Protein AF-A0A498HIM3-F1 (afdb_monomer)

Radius of gyration: 20.57 Å; Cα contacts (8 Å, |Δi|>4): 31; chains: 1; bounding box: 49×60×23 Å

Mean predicted aligned error: 13.92 Å

Sequence (88 aa):
MDEGIPAWAKSLDAKIEATLEKVKCKTEREVSSLLRELSTFEDCMEVLEDMEDVDDTAYLKALEKFTSLDWWRMFMMMSESRKKIMAQ

Structure (mmCIF, N/CA/C/O backbone):
data_AF-A0A498HIM3-F1
#
_entry.id   AF-A0A498HIM3-F1
#
loop_
_atom_site.group_PDB
_atom_site.id
_atom_site.type_symbol
_atom_site.label_atom_id
_atom_site.label_alt_id
_atom_site.label_comp_id
_atom_site.label_asym_id
_atom_site.label_entity_id
_atom_site.label_seq_id
_atom_site.pdbx_PDB_ins_code
_atom_site.Cartn_x
_atom_site.Cartn_y
_atom_site.Cartn_z
_atom_site.occupancy
_atom_site.B_iso_or_equiv
_atom_site.auth_seq_id
_atom_site.auth_comp_id
_atom_site.auth_asym_id
_atom_site.auth_atom_id
_atom_site.pdbx_PDB_model_num
ATOM 1 N N . MET A 1 1 ? 26.710 46.847 -1.320 1.00 37.69 1 MET A N 1
ATOM 2 C CA . MET A 1 1 ? 27.365 45.862 -0.442 1.00 37.69 1 MET A CA 1
ATOM 3 C C . MET A 1 1 ? 26.795 44.519 -0.829 1.00 37.69 1 MET A C 1
ATOM 5 O O . MET A 1 1 ? 25.599 44.337 -0.659 1.00 37.69 1 MET A O 1
ATOM 9 N N . ASP A 1 2 ? 27.604 43.666 -1.449 1.00 53.12 2 ASP A N 1
ATOM 10 C CA . ASP A 1 2 ? 27.265 42.257 -1.650 1.00 53.12 2 ASP A CA 1
ATOM 11 C C . ASP A 1 2 ? 28.050 41.506 -0.572 1.00 53.12 2 ASP A C 1
ATOM 13 O O . ASP A 1 2 ? 29.279 41.419 -0.622 1.00 53.12 2 ASP A O 1
ATOM 17 N N . GLU A 1 3 ? 27.346 41.166 0.505 1.00 53.47 3 GLU A N 1
ATOM 18 C CA . GLU A 1 3 ? 27.891 40.467 1.665 1.00 53.47 3 GLU A CA 1
ATOM 19 C C . GLU A 1 3 ? 28.166 39.021 1.233 1.00 53.47 3 GLU A C 1
ATOM 21 O O . GLU A 1 3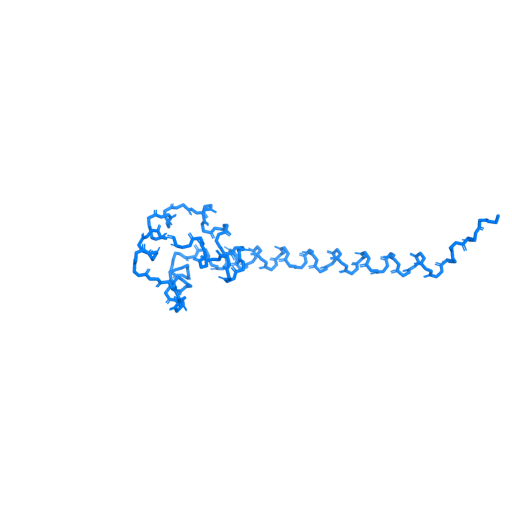 ? 27.280 38.166 1.211 1.00 53.47 3 GLU A O 1
ATOM 26 N N . GLY A 1 4 ? 29.396 38.784 0.774 1.00 61.41 4 GLY A N 1
ATOM 27 C CA . GLY A 1 4 ? 29.811 37.523 0.179 1.00 61.41 4 GLY A CA 1
ATOM 28 C C . GLY A 1 4 ? 29.688 36.363 1.163 1.00 61.41 4 GLY A C 1
ATOM 29 O O . GLY A 1 4 ? 30.374 36.322 2.184 1.00 61.41 4 GLY A O 1
ATOM 30 N N . ILE A 1 5 ? 28.843 35.389 0.822 1.00 67.56 5 ILE A N 1
ATOM 31 C CA . ILE A 1 5 ? 28.650 34.172 1.616 1.00 67.56 5 ILE A CA 1
ATOM 32 C C . ILE A 1 5 ? 30.010 33.479 1.836 1.00 67.56 5 ILE A C 1
ATOM 34 O O . ILE A 1 5 ? 30.686 33.121 0.860 1.00 67.56 5 ILE A O 1
ATOM 38 N N . PRO A 1 6 ? 30.424 33.261 3.097 1.00 71.75 6 PRO A N 1
ATOM 39 C CA . PRO A 1 6 ? 31.750 32.753 3.413 1.00 71.75 6 PRO A CA 1
ATOM 40 C C . PRO A 1 6 ? 31.905 31.284 2.993 1.00 71.75 6 PRO A C 1
ATOM 42 O O . PRO A 1 6 ? 30.966 30.492 3.050 1.00 71.75 6 PRO A O 1
ATOM 45 N N . ALA A 1 7 ? 33.117 30.894 2.587 1.00 68.94 7 ALA A N 1
ATOM 46 C CA . ALA A 1 7 ? 33.407 29.572 2.012 1.00 68.94 7 ALA A CA 1
ATOM 47 C C . ALA A 1 7 ? 33.015 28.380 2.912 1.00 68.94 7 ALA A C 1
ATOM 49 O O . ALA A 1 7 ? 32.732 27.292 2.410 1.00 68.94 7 ALA A O 1
ATOM 50 N N . TRP A 1 8 ? 32.953 28.580 4.232 1.00 64.56 8 TRP A N 1
ATOM 51 C CA . TRP A 1 8 ? 32.513 27.553 5.178 1.00 64.56 8 TRP A CA 1
ATOM 52 C C . TRP A 1 8 ? 31.010 27.244 5.074 1.00 64.56 8 TRP A C 1
ATOM 54 O O . TRP A 1 8 ? 30.626 26.099 5.294 1.00 64.56 8 TRP A O 1
ATOM 64 N N . ALA A 1 9 ? 30.175 28.212 4.677 1.00 72.56 9 ALA A N 1
ATOM 65 C CA . ALA A 1 9 ? 28.739 28.005 4.479 1.00 72.56 9 ALA A CA 1
ATOM 66 C C . ALA A 1 9 ? 28.473 27.109 3.257 1.00 72.56 9 ALA A C 1
ATOM 68 O O . ALA A 1 9 ? 27.754 26.121 3.362 1.00 72.56 9 ALA A O 1
ATOM 69 N N . LYS A 1 10 ? 29.183 27.349 2.144 1.00 69.81 10 LYS A N 1
ATOM 70 C CA . LYS A 1 10 ? 29.123 26.498 0.937 1.00 69.81 10 LYS A CA 1
ATOM 71 C C . LYS A 1 10 ? 29.553 25.050 1.212 1.00 69.81 10 LYS A C 1
ATOM 73 O O . LYS A 1 10 ? 29.024 24.114 0.622 1.00 69.81 10 LYS A O 1
ATOM 78 N N . SER A 1 11 ? 30.520 24.865 2.114 1.00 71.19 11 SER A N 1
ATOM 79 C CA . SER A 1 11 ? 30.980 23.540 2.552 1.00 71.19 11 SER A CA 1
ATOM 80 C C . SER A 1 11 ? 29.934 22.813 3.405 1.00 71.19 11 SER A C 1
ATOM 82 O O . SER A 1 11 ? 29.820 21.589 3.332 1.00 71.19 11 SER A O 1
ATOM 84 N N . LEU A 1 12 ? 29.143 23.552 4.192 1.00 67.19 12 LEU A N 1
ATOM 85 C CA . LEU A 1 12 ? 28.048 22.987 4.978 1.00 67.19 12 LEU A CA 1
ATOM 86 C C . LEU A 1 12 ? 26.923 22.474 4.072 1.00 67.19 12 LEU A C 1
ATOM 88 O O . LEU A 1 12 ? 26.500 21.332 4.244 1.00 67.19 12 LEU A O 1
ATOM 92 N N . ASP A 1 13 ? 26.513 23.274 3.086 1.00 69.00 13 ASP A N 1
ATOM 93 C CA . ASP A 1 13 ? 25.448 22.920 2.140 1.00 69.00 13 ASP A CA 1
ATOM 94 C C . ASP A 1 13 ? 25.807 21.664 1.342 1.00 69.00 13 ASP A C 1
ATOM 96 O O . ASP A 1 13 ? 25.044 20.700 1.329 1.00 69.00 13 ASP A O 1
ATOM 100 N N . ALA A 1 14 ? 27.030 21.600 0.803 1.00 67.12 14 ALA A N 1
ATOM 101 C CA . ALA A 1 14 ? 27.515 20.418 0.090 1.00 67.12 14 ALA A CA 1
ATOM 102 C C . ALA A 1 14 ? 27.523 19.155 0.974 1.00 67.12 14 ALA A C 1
ATOM 104 O O . ALA A 1 14 ? 27.286 18.041 0.501 1.00 67.12 14 ALA A O 1
ATOM 105 N N . LYS A 1 15 ? 27.788 19.306 2.278 1.00 65.88 15 LYS A N 1
ATOM 106 C CA . LYS A 1 15 ? 27.778 18.183 3.223 1.00 65.88 15 LYS A CA 1
ATOM 107 C C . LYS A 1 15 ? 26.356 17.733 3.552 1.00 65.88 15 LYS A C 1
ATOM 109 O O . LYS A 1 15 ? 26.139 16.530 3.679 1.00 65.88 15 LYS A O 1
ATOM 114 N N . ILE A 1 16 ? 25.414 18.673 3.661 1.00 68.06 16 ILE A N 1
ATOM 115 C CA . ILE A 1 16 ? 23.989 18.402 3.884 1.00 68.06 16 ILE A CA 1
ATOM 116 C C . ILE A 1 16 ? 23.396 17.694 2.662 1.00 68.06 16 ILE A C 1
ATOM 118 O O . ILE A 1 16 ? 22.802 16.628 2.826 1.00 68.06 16 ILE A O 1
ATOM 122 N N . GLU A 1 17 ? 23.636 18.204 1.452 1.00 63.22 17 GLU A N 1
ATOM 123 C CA . GLU A 1 17 ? 23.199 17.577 0.196 1.00 63.22 17 GLU A CA 1
ATOM 124 C C . GLU A 1 17 ? 23.760 16.159 0.052 1.00 63.22 17 G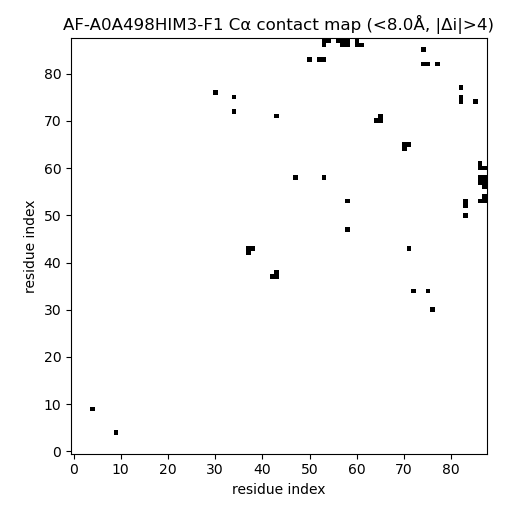LU A C 1
ATOM 126 O O . GLU A 1 17 ? 23.004 15.211 -0.162 1.00 63.22 17 G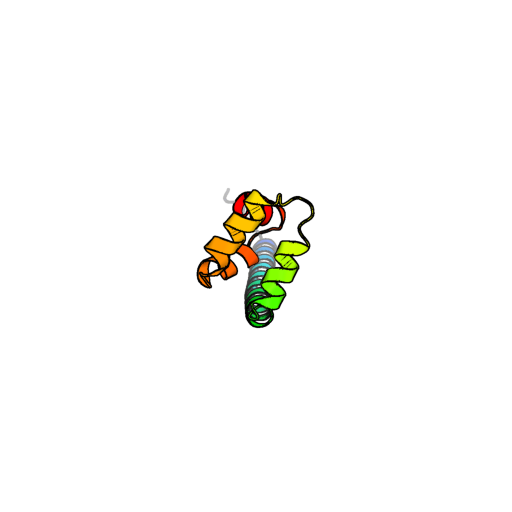LU A O 1
ATOM 131 N N . ALA A 1 18 ? 25.062 15.971 0.299 1.00 64.56 18 ALA A N 1
ATOM 132 C CA . ALA A 1 18 ? 25.679 14.650 0.242 1.00 64.56 18 ALA A CA 1
ATOM 133 C C . ALA A 1 18 ? 25.106 13.678 1.288 1.00 64.56 18 ALA A C 1
ATOM 135 O O . ALA A 1 18 ? 25.044 12.475 1.037 1.00 64.56 18 ALA A O 1
ATOM 136 N N . THR A 1 19 ? 24.705 14.149 2.475 1.00 60.53 19 THR A N 1
ATOM 137 C CA . THR A 1 19 ? 24.021 13.295 3.461 1.00 60.53 19 THR A CA 1
ATOM 138 C C . THR A 1 19 ? 22.576 12.995 3.076 1.00 60.53 19 THR A C 1
ATOM 140 O O . THR A 1 19 ? 22.150 11.853 3.228 1.00 60.53 19 THR A O 1
ATOM 143 N N . LEU A 1 20 ? 21.850 13.968 2.523 1.00 60.09 20 LEU A N 1
ATOM 144 C CA . LEU A 1 20 ? 20.471 13.810 2.063 1.00 60.09 20 LEU A CA 1
ATOM 145 C C . LEU A 1 20 ? 20.385 12.778 0.930 1.00 60.09 20 LEU A C 1
ATOM 147 O O . LEU A 1 20 ? 19.556 11.871 0.972 1.00 60.09 20 LEU A O 1
ATOM 151 N N . GLU A 1 21 ? 21.287 12.867 -0.047 1.00 59.41 21 GLU A N 1
ATOM 152 C CA . GLU A 1 21 ? 21.331 11.954 -1.190 1.00 59.41 21 GLU A CA 1
ATOM 153 C C . GLU A 1 21 ? 21.709 10.523 -0.777 1.00 59.41 21 GLU A C 1
ATOM 155 O O . GLU A 1 21 ? 21.117 9.551 -1.251 1.00 59.41 21 GLU A O 1
ATOM 160 N N . LYS A 1 22 ? 22.627 10.376 0.189 1.00 57.44 22 LYS A N 1
ATOM 161 C CA . LYS A 1 22 ? 22.990 9.071 0.768 1.00 57.44 22 LYS A CA 1
ATOM 162 C C . LYS A 1 22 ? 21.844 8.434 1.547 1.00 57.44 22 LYS A C 1
ATOM 164 O O . LYS A 1 22 ? 21.685 7.216 1.482 1.00 57.44 22 LYS A O 1
ATOM 169 N N . VAL A 1 23 ? 21.072 9.233 2.285 1.00 58.22 23 VAL A N 1
ATOM 170 C CA . VAL A 1 23 ? 19.878 8.758 2.999 1.00 58.22 23 VAL A CA 1
ATOM 171 C C . VAL A 1 23 ? 18.820 8.317 1.992 1.00 58.22 23 VAL A C 1
ATOM 173 O O . VAL A 1 23 ? 18.341 7.192 2.088 1.00 58.22 23 VAL A O 1
ATOM 176 N N . LYS A 1 24 ? 18.547 9.128 0.963 1.00 55.53 24 LYS A N 1
ATOM 177 C CA . LYS A 1 2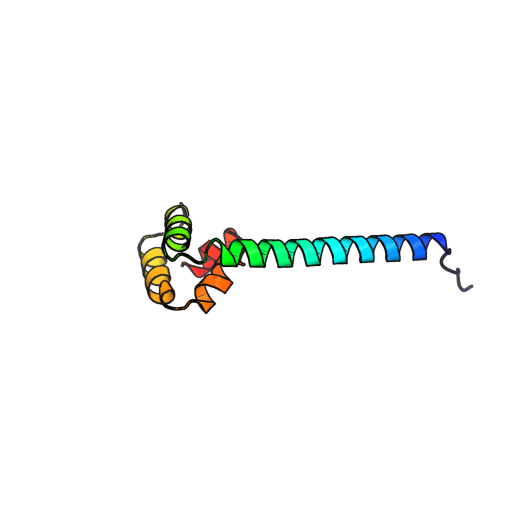4 ? 17.576 8.803 -0.089 1.00 55.53 24 LYS A CA 1
ATOM 178 C C . LYS A 1 24 ? 17.915 7.497 -0.822 1.00 55.53 24 LYS A C 1
ATOM 180 O O . LYS A 1 24 ? 17.070 6.611 -0.887 1.00 55.53 24 LYS A O 1
ATOM 185 N N . CYS A 1 25 ? 19.163 7.326 -1.271 1.00 53.44 25 CYS A N 1
ATOM 186 C CA . CYS A 1 25 ? 19.605 6.097 -1.944 1.00 53.44 25 CYS A CA 1
ATOM 187 C C . CYS A 1 25 ? 19.519 4.849 -1.048 1.00 53.44 25 CYS A C 1
ATOM 189 O O . CYS A 1 25 ? 19.235 3.753 -1.537 1.00 53.44 25 CYS A O 1
ATOM 191 N N . LYS A 1 26 ? 19.797 4.986 0.258 1.00 59.16 26 LYS A N 1
ATOM 192 C CA . LYS A 1 26 ? 19.643 3.883 1.217 1.00 59.16 26 LYS A CA 1
ATOM 193 C C . LYS A 1 26 ? 18.179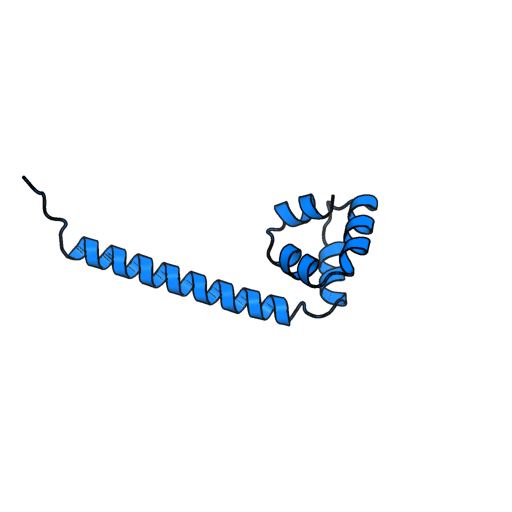 3.490 1.365 1.00 59.16 26 LYS A C 1
ATOM 195 O O . LYS A 1 26 ? 17.863 2.322 1.174 1.00 59.16 26 LYS A O 1
ATOM 200 N N . THR A 1 27 ? 17.305 4.471 1.582 1.00 56.94 27 THR A N 1
ATOM 201 C CA . THR A 1 27 ? 15.863 4.251 1.698 1.00 56.94 27 THR A CA 1
ATOM 202 C C . THR A 1 27 ? 15.290 3.605 0.437 1.00 56.94 27 THR A C 1
ATOM 204 O O . THR A 1 27 ? 14.555 2.634 0.542 1.00 56.94 27 THR A O 1
ATOM 207 N N . GLU A 1 28 ? 15.666 4.051 -0.764 1.00 57.19 28 GLU A N 1
ATOM 208 C CA . GLU A 1 28 ? 15.189 3.453 -2.024 1.00 57.19 28 GLU A CA 1
ATOM 209 C C . GLU A 1 28 ? 15.645 1.993 -2.201 1.00 57.19 28 GLU A C 1
ATOM 211 O O . GLU A 1 28 ? 14.884 1.147 -2.684 1.00 57.19 28 GLU A O 1
ATOM 216 N N . ARG A 1 29 ? 16.876 1.671 -1.781 1.00 57.88 29 ARG A N 1
ATOM 217 C CA . ARG A 1 29 ? 17.413 0.304 -1.830 1.00 57.88 29 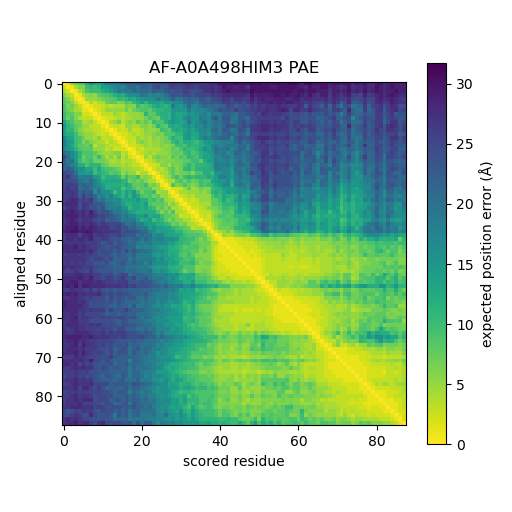ARG A CA 1
ATOM 218 C C . ARG A 1 29 ? 16.771 -0.606 -0.783 1.00 57.88 29 ARG A C 1
ATOM 220 O O . ARG A 1 29 ? 16.477 -1.755 -1.099 1.00 57.88 29 ARG A O 1
ATOM 227 N N . GLU A 1 30 ? 16.551 -0.110 0.430 1.00 59.06 30 GLU A N 1
ATOM 228 C CA . GLU A 1 30 ? 15.873 -0.843 1.506 1.00 59.06 30 GLU A CA 1
ATOM 229 C C . GLU A 1 30 ? 14.404 -1.088 1.160 1.00 59.06 30 GLU A C 1
ATOM 231 O O . GLU A 1 30 ? 13.933 -2.210 1.294 1.00 59.06 30 GLU A O 1
ATOM 236 N N . VAL A 1 31 ? 13.715 -0.094 0.592 1.00 59.25 31 VAL A N 1
ATOM 237 C CA . VAL A 1 31 ? 12.343 -0.234 0.084 1.00 59.25 31 VAL A CA 1
ATOM 238 C C . VAL A 1 31 ? 12.280 -1.243 -1.064 1.00 59.25 31 VAL A C 1
ATOM 240 O O . VAL A 1 31 ? 11.389 -2.083 -1.074 1.00 59.25 31 VAL A O 1
ATOM 243 N N . SER A 1 32 ? 13.240 -1.233 -1.997 1.00 60.19 32 SER A N 1
ATOM 244 C CA . SER A 1 32 ? 13.317 -2.261 -3.050 1.00 60.19 32 SER A CA 1
ATOM 245 C C . SER A 1 32 ? 13.618 -3.657 -2.505 1.00 60.19 32 SER A C 1
ATOM 247 O O . SER A 1 32 ? 13.150 -4.638 -3.076 1.00 60.19 32 SER A O 1
ATOM 249 N N . SER A 1 33 ? 14.412 -3.767 -1.435 1.00 60.34 33 SER A N 1
ATOM 250 C CA . SER A 1 33 ? 14.686 -5.045 -0.769 1.00 60.34 33 SER A CA 1
ATOM 251 C C . SER A 1 33 ? 13.440 -5.570 -0.070 1.00 60.34 33 SER A C 1
ATOM 253 O O . SER A 1 33 ? 13.030 -6.685 -0.365 1.00 60.34 33 SER A O 1
ATOM 255 N N . LEU A 1 34 ? 12.789 -4.732 0.742 1.00 59.81 34 LEU A N 1
ATOM 256 C CA . LEU A 1 34 ? 11.531 -5.035 1.422 1.00 59.81 34 LEU A CA 1
ATOM 257 C C . LEU A 1 34 ? 10.433 -5.411 0.428 1.00 59.81 34 LEU A C 1
ATOM 259 O O . LEU A 1 34 ? 9.759 -6.405 0.626 1.00 59.81 34 LEU A O 1
ATOM 263 N N . LEU A 1 35 ? 10.295 -4.693 -0.689 1.00 59.00 35 LEU A N 1
ATOM 264 C CA . LEU A 1 35 ? 9.355 -5.043 -1.764 1.00 59.00 35 LEU A CA 1
ATOM 265 C C . LEU A 1 35 ? 9.669 -6.382 -2.443 1.00 59.00 35 LEU A C 1
ATOM 267 O O . LEU A 1 35 ? 8.781 -6.990 -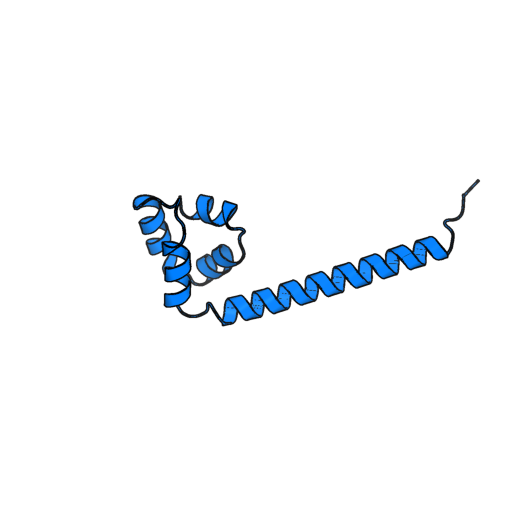3.036 1.00 59.00 35 LEU A O 1
ATOM 271 N N . ARG A 1 36 ? 10.934 -6.814 -2.419 1.00 61.47 36 ARG A N 1
ATOM 272 C CA . ARG A 1 36 ? 11.362 -8.110 -2.958 1.00 61.47 36 ARG A CA 1
ATOM 273 C C . ARG A 1 36 ? 11.195 -9.234 -1.935 1.00 61.47 36 ARG A C 1
ATOM 275 O O . ARG A 1 36 ? 11.029 -10.375 -2.349 1.00 61.47 36 ARG A O 1
ATOM 282 N N . GLU A 1 37 ? 11.260 -8.912 -0.646 1.00 55.22 37 GLU A N 1
ATOM 283 C CA . GLU A 1 37 ? 11.020 -9.830 0.473 1.00 55.22 37 GLU A CA 1
ATOM 284 C C . GLU A 1 37 ? 9.516 -10.045 0.689 1.00 55.22 37 GLU A C 1
ATOM 286 O O . GLU A 1 37 ? 9.082 -11.185 0.663 1.00 55.22 37 GLU A O 1
ATOM 291 N N . LEU A 1 38 ? 8.708 -8.981 0.673 1.00 57.31 38 LEU A N 1
ATOM 292 C CA . LEU A 1 38 ? 7.233 -8.989 0.683 1.00 57.31 38 LEU A CA 1
ATOM 293 C C . LEU A 1 38 ? 6.620 -9.434 -0.663 1.00 57.31 38 LEU A C 1
ATOM 295 O O . LEU A 1 38 ? 5.497 -9.076 -1.012 1.00 57.31 38 LEU A O 1
ATOM 299 N N . SER A 1 39 ? 7.388 -10.147 -1.490 1.00 56.34 39 SER A N 1
ATOM 300 C CA . SER A 1 39 ? 6.958 -10.602 -2.816 1.00 56.34 39 SER A CA 1
ATOM 301 C C . SER A 1 39 ? 6.033 -11.821 -2.745 1.00 56.34 39 SER A C 1
ATOM 303 O O . SER A 1 39 ? 5.516 -12.249 -3.783 1.00 56.34 39 SER A O 1
ATOM 305 N N . THR A 1 40 ? 5.853 -12.407 -1.565 1.00 66.75 40 THR A N 1
ATOM 306 C CA . THR A 1 40 ? 4.914 -13.494 -1.317 1.00 66.75 40 THR A CA 1
ATOM 307 C C . THR A 1 40 ? 3.552 -12.919 -0.956 1.00 66.75 40 THR A C 1
ATOM 309 O O . THR A 1 40 ? 3.406 -12.030 -0.126 1.00 66.75 40 THR A O 1
ATOM 312 N N . PHE A 1 41 ? 2.525 -13.438 -1.624 1.00 69.38 41 PHE A N 1
ATOM 313 C CA . PHE A 1 41 ? 1.123 -13.097 -1.385 1.00 69.38 41 PHE A CA 1
ATOM 314 C C . PHE A 1 41 ? 0.715 -13.270 0.091 1.00 69.38 41 PHE A C 1
ATOM 316 O O . PHE A 1 41 ? -0.146 -12.544 0.578 1.00 69.38 41 PHE A O 1
ATOM 323 N N . GLU A 1 42 ? 1.365 -14.200 0.790 1.00 74.69 42 GLU A N 1
ATOM 324 C CA . GLU A 1 42 ? 1.168 -14.507 2.209 1.00 74.69 42 GLU A CA 1
ATOM 325 C C . GLU A 1 42 ? 1.574 -13.332 3.114 1.00 74.69 42 GLU A C 1
ATOM 327 O O . GLU A 1 42 ? 0.757 -12.886 3.916 1.00 74.69 42 GLU A O 1
ATOM 332 N N . ASP A 1 43 ? 2.759 -12.748 2.917 1.00 76.19 43 ASP A N 1
ATOM 333 C CA . ASP A 1 43 ? 3.244 -11.600 3.700 1.00 76.19 43 ASP A CA 1
ATOM 334 C C . ASP A 1 43 ? 2.349 -10.364 3.511 1.00 76.19 43 ASP A C 1
ATOM 336 O O . ASP A 1 43 ? 2.085 -9.606 4.444 1.00 76.19 43 ASP A O 1
ATOM 340 N N . CYS A 1 44 ? 1.836 -10.160 2.294 1.00 75.19 44 CYS A N 1
ATOM 341 C CA . CYS A 1 44 ? 0.882 -9.087 2.015 1.00 75.19 44 CYS A CA 1
ATOM 342 C C . CYS A 1 44 ? -0.429 -9.273 2.791 1.00 75.19 44 CYS A C 1
ATOM 344 O O . CYS A 1 44 ? -1.057 -8.290 3.185 1.00 75.19 44 CYS A O 1
ATOM 346 N N . MET A 1 45 ? -0.862 -10.523 2.972 1.00 79.25 45 MET A N 1
ATOM 347 C CA . MET A 1 45 ? -2.108 -10.846 3.661 1.00 79.25 45 MET A CA 1
ATOM 348 C C . MET A 1 45 ? -1.945 -10.663 5.167 1.00 79.25 45 MET A C 1
ATOM 350 O O . MET A 1 45 ? -2.817 -10.081 5.798 1.00 79.25 45 MET A O 1
ATOM 354 N N . GLU A 1 46 ? -0.794 -11.055 5.714 1.00 83.88 46 GLU A N 1
ATOM 355 C CA . GLU A 1 46 ? -0.441 -10.830 7.117 1.00 83.88 46 GLU A CA 1
ATOM 356 C C . GLU A 1 46 ? -0.473 -9.337 7.477 1.00 83.88 46 GLU A C 1
ATOM 358 O O . GLU A 1 46 ? -1.096 -8.954 8.460 1.00 83.88 46 GLU A O 1
ATOM 363 N N . VAL A 1 47 ? 0.088 -8.466 6.629 1.00 82.88 47 VAL A N 1
ATOM 364 C CA . VAL A 1 47 ? 0.032 -7.004 6.832 1.00 82.88 47 VAL A CA 1
ATOM 365 C C . VAL A 1 47 ? -1.398 -6.463 6.768 1.00 82.88 47 VAL A C 1
ATOM 367 O O . VAL A 1 47 ? -1.714 -5.480 7.438 1.00 82.88 47 VAL A O 1
ATOM 370 N N . LEU A 1 48 ? -2.259 -7.061 5.939 1.00 82.94 48 LEU A N 1
ATOM 371 C CA . LEU A 1 48 ? -3.655 -6.644 5.837 1.00 82.94 48 LEU A CA 1
ATOM 372 C C . LEU A 1 48 ? -4.456 -7.046 7.088 1.00 82.94 48 LEU A C 1
ATOM 374 O O . LEU A 1 48 ? -5.256 -6.248 7.568 1.00 82.94 48 LEU A O 1
ATOM 378 N N . GLU A 1 49 ? -4.211 -8.248 7.608 1.00 84.62 49 GLU A N 1
ATOM 379 C CA . GLU A 1 49 ? -4.826 -8.801 8.825 1.00 84.62 49 GLU A CA 1
ATOM 380 C C . GLU A 1 49 ? -4.367 -8.091 10.107 1.00 84.62 49 GLU A C 1
ATOM 382 O O . GLU A 1 49 ? -5.155 -7.912 11.031 1.00 84.62 49 GLU A O 1
ATOM 387 N N . ASP A 1 50 ? -3.110 -7.639 10.168 1.00 85.81 50 ASP A N 1
ATOM 388 C CA . ASP A 1 50 ? -2.552 -6.969 11.354 1.00 85.81 50 ASP A CA 1
ATOM 389 C C . ASP A 1 50 ? -3.078 -5.524 11.535 1.00 85.81 50 ASP A C 1
ATOM 391 O O . ASP A 1 50 ? -2.849 -4.875 12.559 1.00 85.81 50 ASP A O 1
ATOM 395 N N . MET A 1 51 ? -3.817 -4.983 10.555 1.00 84.69 51 MET A N 1
ATOM 396 C CA . MET A 1 51 ? -4.419 -3.653 10.661 1.00 84.69 51 MET A CA 1
ATOM 397 C C . MET A 1 51 ? -5.707 -3.666 11.499 1.00 84.69 51 MET A C 1
ATOM 399 O O . MET A 1 51 ? -6.807 -3.844 10.985 1.00 84.69 51 MET A O 1
ATOM 403 N N . GLU A 1 52 ? -5.567 -3.318 12.779 1.00 79.19 52 GLU A N 1
ATOM 404 C CA . GLU A 1 52 ? -6.648 -3.274 13.786 1.00 79.19 52 GLU A CA 1
ATOM 405 C C . GLU A 1 52 ? -7.844 -2.350 13.435 1.00 79.19 52 GLU A C 1
ATOM 407 O O . GLU A 1 52 ? -8.941 -2.524 13.958 1.00 79.19 52 GLU A O 1
ATOM 412 N N . ASP A 1 53 ? -7.662 -1.382 12.525 1.00 79.94 53 ASP A N 1
ATOM 413 C CA . ASP A 1 53 ? -8.677 -0.376 12.157 1.00 79.94 53 ASP A CA 1
ATOM 414 C C . ASP A 1 53 ? -9.358 -0.631 10.794 1.00 79.94 53 ASP A C 1
ATOM 416 O O . ASP A 1 53 ? -10.033 0.258 10.263 1.00 79.94 53 ASP A O 1
ATOM 420 N N . VAL A 1 54 ? -9.145 -1.795 10.176 1.00 81.88 54 VAL A N 1
ATOM 421 C CA . VAL A 1 54 ? -9.772 -2.146 8.891 1.00 81.88 54 VAL A CA 1
ATOM 422 C C . VAL A 1 54 ? -11.030 -2.968 9.160 1.00 81.88 54 VAL A C 1
ATOM 424 O O . VAL A 1 54 ? -10.960 -4.071 9.688 1.00 81.88 54 VAL A O 1
ATOM 427 N N . ASP A 1 55 ? -12.197 -2.431 8.798 1.00 85.88 55 ASP A N 1
ATOM 428 C CA . ASP A 1 55 ? -13.459 -3.170 8.896 1.00 85.88 55 ASP A CA 1
ATOM 429 C C . ASP A 1 55 ? -13.592 -4.243 7.799 1.00 85.88 55 ASP A C 1
ATOM 431 O O . ASP A 1 55 ? -12.978 -4.143 6.736 1.00 85.88 55 ASP A O 1
ATOM 435 N N . ASP A 1 56 ? -14.449 -5.244 8.019 1.00 85.88 56 ASP A N 1
ATOM 436 C CA . ASP A 1 56 ? -14.649 -6.372 7.096 1.00 85.88 56 ASP A CA 1
ATOM 437 C C . ASP A 1 56 ? -14.979 -5.940 5.653 1.00 85.88 56 ASP A C 1
ATOM 439 O O . ASP A 1 56 ? -14.617 -6.615 4.688 1.00 85.88 56 ASP A O 1
ATOM 443 N N . THR A 1 57 ? -15.664 -4.805 5.470 1.00 86.88 57 THR A N 1
ATOM 444 C CA . THR A 1 57 ? -16.025 -4.308 4.132 1.00 86.88 57 THR A CA 1
ATOM 445 C C . THR A 1 57 ? -14.813 -3.700 3.432 1.00 86.88 57 THR A C 1
ATOM 447 O O . THR A 1 57 ? -14.596 -3.945 2.243 1.00 86.88 57 THR A O 1
ATOM 450 N N . ALA A 1 58 ? -14.018 -2.919 4.162 1.00 83.00 58 ALA A N 1
ATOM 451 C CA . ALA A 1 58 ? -12.741 -2.383 3.705 1.00 83.00 58 ALA A CA 1
ATOM 452 C C . ALA A 1 58 ? -11.747 -3.514 3.378 1.00 83.00 58 ALA A C 1
ATOM 454 O O . ALA A 1 58 ? -11.131 -3.539 2.310 1.00 83.00 58 ALA A O 1
ATOM 455 N N . TYR A 1 59 ? -11.680 -4.524 4.243 1.00 85.19 59 TYR A N 1
ATOM 456 C CA . TYR A 1 59 ? -10.856 -5.711 4.049 1.00 85.19 59 TYR A CA 1
ATOM 457 C C . TYR A 1 59 ? -11.217 -6.456 2.751 1.00 85.19 59 TYR A C 1
ATOM 459 O O . TYR A 1 59 ? -10.354 -6.715 1.910 1.00 85.19 59 TYR A O 1
ATOM 467 N N . LEU A 1 60 ? -12.507 -6.719 2.510 1.00 85.88 60 LEU A N 1
ATOM 468 C CA . LEU A 1 60 ? -12.968 -7.384 1.283 1.00 85.88 60 LEU A CA 1
ATOM 469 C C . LEU A 1 60 ? -12.678 -6.567 0.011 1.00 85.88 60 LEU A C 1
ATOM 471 O O . LEU A 1 60 ? -12.316 -7.139 -1.020 1.00 85.88 60 LEU A O 1
ATOM 475 N N . LYS A 1 61 ? -12.775 -5.233 0.065 1.00 83.25 61 LYS A N 1
ATOM 476 C CA . LYS A 1 61 ? -12.387 -4.363 -1.062 1.00 83.25 61 LYS A CA 1
ATOM 477 C C . LYS A 1 61 ? -10.886 -4.406 -1.337 1.00 83.25 61 LYS A C 1
ATOM 479 O O . LYS A 1 61 ? -10.472 -4.365 -2.499 1.00 83.25 61 LYS A O 1
ATOM 484 N N . ALA A 1 62 ? -10.067 -4.470 -0.289 1.00 79.75 62 ALA A N 1
ATOM 485 C CA . ALA A 1 62 ? -8.629 -4.655 -0.429 1.00 79.75 62 ALA A CA 1
ATOM 486 C C . ALA A 1 62 ? -8.315 -6.026 -1.054 1.00 79.75 62 ALA A C 1
ATOM 488 O O . ALA A 1 62 ? -7.486 -6.092 -1.962 1.00 79.75 62 ALA A O 1
ATOM 489 N N . LEU A 1 63 ? -9.045 -7.085 -0.673 1.00 81.56 63 LEU A N 1
ATOM 490 C CA . LEU A 1 63 ? -8.954 -8.414 -1.293 1.00 81.56 63 LEU A CA 1
ATOM 491 C C . LEU A 1 63 ? -9.330 -8.424 -2.789 1.00 81.56 63 LEU A C 1
ATOM 493 O O . LEU A 1 63 ? -8.668 -9.093 -3.582 1.00 81.56 63 LEU A O 1
ATOM 497 N N . GLU A 1 64 ? -10.336 -7.660 -3.226 1.00 82.31 64 GLU A N 1
ATOM 498 C CA . GLU A 1 64 ? -10.652 -7.537 -4.663 1.00 82.31 64 GLU A CA 1
ATOM 499 C C . GLU A 1 64 ? -9.493 -6.914 -5.457 1.00 82.31 64 GLU A C 1
ATOM 501 O O . GLU A 1 64 ? -9.140 -7.372 -6.551 1.00 82.31 64 GLU 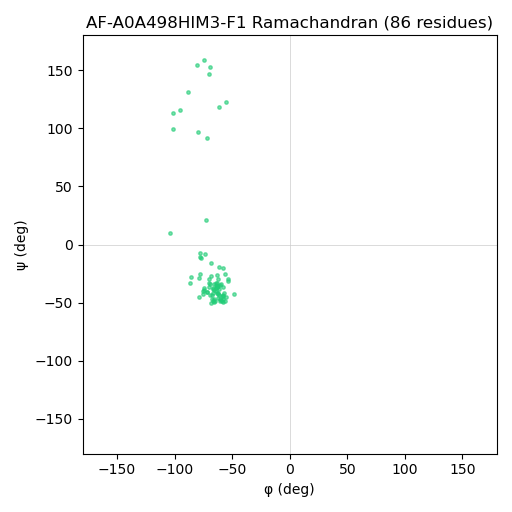A O 1
ATOM 506 N N . LYS A 1 65 ? -8.863 -5.879 -4.891 1.00 73.19 65 LYS A N 1
ATOM 507 C CA . LYS A 1 65 ? -7.713 -5.195 -5.503 1.00 73.19 65 LYS A CA 1
ATOM 508 C C . LYS A 1 65 ? -6.401 -5.960 -5.338 1.00 73.19 65 LYS A C 1
ATOM 510 O O . LYS A 1 65 ? -5.432 -5.657 -6.038 1.00 73.19 65 LYS A O 1
ATOM 515 N N . PHE A 1 66 ? -6.403 -7.000 -4.503 1.00 72.38 66 PHE A N 1
ATOM 516 C CA . PHE A 1 66 ? -5.258 -7.856 -4.198 1.00 72.38 66 PHE A CA 1
ATOM 517 C C . PHE A 1 66 ? -4.722 -8.594 -5.434 1.00 72.38 66 PHE A C 1
ATOM 519 O O . PHE A 1 66 ? -3.574 -9.025 -5.462 1.00 72.38 66 PHE A O 1
ATOM 526 N N . THR A 1 67 ? -5.545 -8.700 -6.481 1.00 70.00 67 THR A N 1
ATOM 527 C CA . THR A 1 67 ? -5.196 -9.289 -7.780 1.00 70.00 67 THR A CA 1
ATOM 528 C C . THR A 1 67 ? -4.188 -8.460 -8.588 1.00 70.00 67 THR A C 1
ATOM 530 O O . THR A 1 67 ? -3.584 -8.981 -9.526 1.00 70.00 67 THR A O 1
ATOM 533 N N . SER A 1 68 ? -3.966 -7.188 -8.230 1.00 76.75 68 SER A N 1
ATOM 534 C CA . SER A 1 68 ? -3.009 -6.305 -8.902 1.00 76.75 68 SER A CA 1
ATOM 535 C C . SER A 1 68 ? -1.705 -6.164 -8.115 1.00 76.75 68 SER A C 1
ATOM 537 O O . SER A 1 68 ? -1.656 -5.540 -7.055 1.00 76.75 68 SER A O 1
ATOM 539 N N . LEU A 1 69 ? -0.612 -6.677 -8.686 1.00 73.62 69 LEU A N 1
ATOM 540 C CA . LEU A 1 69 ? 0.743 -6.505 -8.145 1.00 73.62 69 LEU A CA 1
ATOM 541 C C . LEU A 1 69 ? 1.146 -5.028 -8.017 1.00 73.62 69 LEU A C 1
ATOM 543 O O . LEU A 1 69 ? 1.818 -4.654 -7.058 1.00 73.62 69 LEU A O 1
ATOM 547 N N . ASP A 1 70 ? 0.729 -4.175 -8.952 1.00 77.62 70 ASP A N 1
ATOM 548 C CA . ASP A 1 70 ? 1.060 -2.747 -8.907 1.00 77.62 70 ASP A CA 1
ATOM 549 C C . ASP A 1 70 ? 0.326 -2.032 -7.770 1.00 77.62 70 ASP A C 1
ATOM 551 O O . ASP A 1 70 ? 0.901 -1.168 -7.105 1.00 77.62 70 ASP A O 1
ATOM 555 N N . TRP A 1 71 ? -0.919 -2.435 -7.494 1.00 81.06 71 TRP A N 1
ATOM 556 C CA . TRP A 1 71 ? -1.675 -1.925 -6.352 1.00 81.06 71 TRP A CA 1
ATOM 557 C C . TRP A 1 71 ? -0.976 -2.274 -5.033 1.00 81.06 71 TRP A C 1
ATOM 559 O O . TRP A 1 71 ? -0.803 -1.391 -4.193 1.00 81.06 71 TRP A O 1
ATOM 569 N N . TRP A 1 72 ? -0.467 -3.505 -4.903 1.00 76.50 72 TRP A N 1
ATOM 570 C CA . TRP A 1 72 ? 0.316 -3.948 -3.743 1.00 76.50 72 TRP A CA 1
ATOM 571 C C . TRP A 1 72 ? 1.589 -3.165 -3.527 1.00 76.50 72 TRP A C 1
ATOM 573 O O . TRP A 1 72 ? 1.856 -2.701 -2.421 1.00 76.50 72 TRP A O 1
ATOM 583 N N . ARG A 1 73 ? 2.377 -2.986 -4.588 1.00 76.19 73 ARG A N 1
ATOM 584 C CA . ARG A 1 73 ? 3.610 -2.202 -4.492 1.00 76.19 73 ARG A CA 1
ATOM 585 C C . ARG A 1 73 ? 3.322 -0.793 -4.001 1.00 76.19 73 ARG A C 1
ATOM 587 O O . ARG A 1 73 ? 4.041 -0.275 -3.149 1.00 76.19 73 ARG A O 1
ATOM 594 N N . MET A 1 74 ? 2.248 -0.196 -4.509 1.00 80.38 74 MET A N 1
ATOM 595 C CA . MET A 1 74 ? 1.837 1.138 -4.105 1.00 80.38 74 MET A CA 1
ATOM 596 C C . MET A 1 74 ? 1.365 1.161 -2.648 1.00 80.38 74 MET A C 1
ATOM 598 O O . MET A 1 74 ? 1.786 2.044 -1.907 1.00 80.38 74 MET A O 1
ATOM 602 N N . PHE A 1 75 ? 0.572 0.170 -2.229 1.00 81.44 75 PHE A N 1
ATOM 603 C CA . PHE A 1 75 ? 0.090 0.001 -0.857 1.00 81.44 75 PHE A CA 1
ATOM 604 C C . PHE A 1 75 ? 1.240 -0.154 0.147 1.00 81.44 75 PHE A C 1
ATOM 606 O O . PHE A 1 75 ? 1.298 0.567 1.142 1.00 81.44 75 PHE A O 1
ATOM 613 N N . MET A 1 76 ? 2.212 -1.019 -0.147 1.00 77.81 76 MET A N 1
ATOM 614 C CA . MET A 1 76 ? 3.364 -1.267 0.725 1.00 77.81 76 MET A CA 1
ATOM 615 C C . MET A 1 76 ? 4.323 -0.075 0.815 1.00 77.81 76 MET A C 1
ATOM 617 O O . MET A 1 76 ? 4.961 0.112 1.847 1.00 77.81 76 MET A O 1
ATOM 621 N N . MET A 1 77 ? 4.390 0.772 -0.218 1.00 80.69 77 MET A N 1
ATOM 622 C CA . MET A 1 77 ? 5.142 2.034 -0.176 1.00 80.69 77 MET A CA 1
ATOM 623 C C . MET A 1 77 ? 4.427 3.154 0.600 1.00 80.69 77 MET A C 1
ATOM 625 O O . MET A 1 77 ? 5.038 4.194 0.862 1.00 80.69 77 MET A O 1
ATOM 629 N N . MET A 1 78 ? 3.147 2.997 0.951 1.00 81.19 78 MET A N 1
ATOM 630 C CA . MET A 1 78 ? 2.416 4.004 1.721 1.00 81.19 78 MET A CA 1
ATOM 631 C C . MET A 1 78 ? 2.733 3.917 3.221 1.00 81.19 78 MET A C 1
ATOM 633 O O . MET A 1 78 ? 3.071 2.863 3.748 1.00 81.19 78 MET A O 1
ATOM 637 N N . SER A 1 79 ? 2.577 5.033 3.938 1.00 80.19 79 SER A N 1
ATOM 638 C CA . SER A 1 79 ? 2.578 5.026 5.406 1.00 80.19 79 SER A CA 1
ATOM 639 C C . SER A 1 79 ? 1.325 4.330 5.947 1.00 80.19 79 SER A C 1
ATOM 641 O O . SER A 1 79 ? 0.271 4.405 5.317 1.00 80.19 79 SER A O 1
ATOM 643 N N . GLU A 1 80 ? 1.395 3.750 7.148 1.00 77.81 80 GLU A N 1
ATOM 644 C CA . GLU A 1 80 ? 0.270 3.059 7.813 1.00 77.81 80 GLU A CA 1
ATOM 645 C C . GLU A 1 80 ? -1.033 3.873 7.813 1.00 77.81 80 GLU A C 1
ATOM 647 O O . GLU A 1 80 ? -2.105 3.386 7.467 1.00 77.81 80 GLU A O 1
ATOM 652 N N . SER A 1 81 ? -0.943 5.174 8.087 1.00 81.44 81 SER A N 1
ATOM 653 C CA . SER A 1 81 ? -2.092 6.084 8.049 1.00 81.44 81 SER A CA 1
ATOM 654 C C . SER A 1 81 ? -2.746 6.213 6.666 1.00 81.44 81 SER A C 1
ATOM 656 O O . SER A 1 81 ? -3.947 6.447 6.583 1.00 81.44 81 SER A O 1
ATOM 658 N N . ARG A 1 82 ? -1.989 6.053 5.576 1.00 82.25 82 ARG A N 1
ATOM 659 C CA . ARG A 1 82 ? -2.510 6.083 4.199 1.00 82.25 82 ARG A CA 1
ATOM 660 C C . ARG A 1 82 ? -3.006 4.717 3.737 1.00 82.25 82 ARG A C 1
ATOM 662 O O . ARG A 1 82 ? -3.985 4.672 3.000 1.00 82.25 82 ARG A O 1
ATOM 669 N N . LYS A 1 83 ? -2.377 3.630 4.196 1.00 84.19 83 LYS A N 1
ATOM 670 C CA . LYS A 1 83 ? -2.844 2.254 3.964 1.00 84.19 83 LYS A CA 1
ATOM 671 C C . LYS A 1 83 ? -4.281 2.075 4.450 1.00 84.19 83 LYS A C 1
ATOM 673 O O . LYS A 1 83 ? -5.126 1.623 3.686 1.00 84.19 83 LYS A O 1
ATOM 678 N N . LYS A 1 84 ? -4.582 2.575 5.652 1.00 78.56 84 LYS A N 1
ATOM 679 C CA . LYS A 1 84 ? -5.938 2.577 6.224 1.00 78.56 84 LYS A CA 1
ATOM 680 C C . LYS A 1 84 ? -6.961 3.270 5.318 1.00 78.56 84 LYS A C 1
ATOM 682 O O . LYS A 1 84 ? -7.990 2.693 5.003 1.00 78.56 84 LYS A O 1
ATOM 687 N N . ILE A 1 85 ? -6.642 4.466 4.820 1.00 81.88 85 ILE A N 1
ATOM 688 C CA . ILE A 1 85 ? -7.526 5.228 3.914 1.00 81.88 85 ILE A CA 1
ATOM 689 C C . ILE A 1 85 ? -7.733 4.498 2.579 1.00 81.88 85 ILE A C 1
ATOM 691 O O . ILE A 1 85 ? -8.794 4.590 1.976 1.00 81.88 85 ILE A O 1
ATOM 695 N N . MET A 1 86 ? -6.705 3.807 2.088 1.00 75.12 86 MET A N 1
ATOM 696 C CA . MET A 1 86 ? -6.735 3.103 0.806 1.00 75.12 86 MET A CA 1
ATOM 697 C C . MET A 1 86 ? -7.493 1.768 0.868 1.00 75.12 86 MET A C 1
ATOM 699 O O . MET A 1 86 ? -7.972 1.308 -0.172 1.00 75.12 86 MET A O 1
ATOM 703 N N . ALA A 1 87 ? -7.573 1.159 2.054 1.00 70.00 87 ALA A N 1
ATOM 704 C CA . ALA A 1 87 ? -8.353 -0.047 2.309 1.00 70.00 87 ALA A CA 1
ATOM 705 C C . ALA A 1 87 ? -9.861 0.242 2.473 1.00 70.00 87 ALA A C 1
ATOM 707 O O . ALA A 1 87 ? -10.668 -0.615 2.128 1.00 70.00 87 ALA A O 1
ATOM 708 N N . GLN A 1 88 ? -10.246 1.438 2.942 1.00 64.31 88 GLN A N 1
ATOM 709 C CA . GLN A 1 88 ? -11.646 1.887 3.103 1.00 64.31 88 GLN A CA 1
ATOM 710 C C . GLN A 1 88 ? -12.403 2.058 1.766 1.00 64.31 88 GLN A C 1
ATOM 712 O O . GLN A 1 88 ? -13.601 1.668 1.682 1.00 64.31 88 GLN A O 1
#

Secondary structure (DSSP, 8-state):
---PPPHHHHHHHHHHHHHHHHHHHHHHHHHHHHHHHTTSHHHHHHHHHT-TT--HHHHHHHHHHTT-HHHHHHHHTS-HHHHHHHH-

Foldseek 3Di:
DPPDDDPVVVVVVVVVVVVVVVVVVVVVVVLVVVLVVCVDLVSLVVVLVPLPLQDPVLSVQVVVVSVDSVVSSVLSPDDPVVVNVNSD

pLDDT: mean 71.16, std 10.76, range [37.69, 86.88]

Organism: Malus domestica (NCBI:txid3750)

Solvent-accessible surface area (backbone atoms only — not comparable to full-atom values): 5174 Å² total; per-residue (Å²): 137,81,83,72,81,52,74,69,57,61,53,49,50,55,50,50,50,55,50,51,53,53,50,51,55,48,52,56,51,51,50,54,47,48,57,60,65,53,63,44,74,64,55,54,47,51,60,60,69,69,40,89,87,62,48,75,69,18,48,51,52,40,56,66,49,62,80,35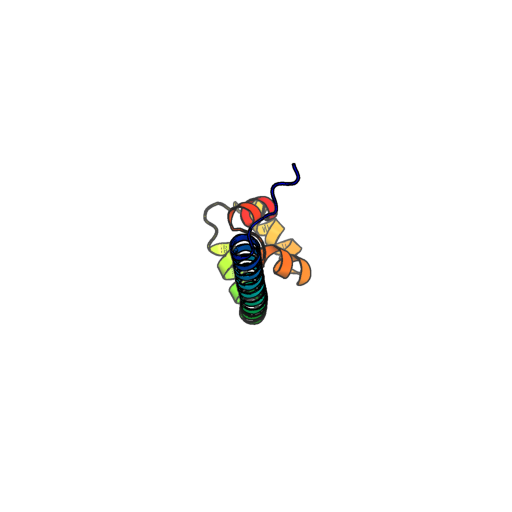,70,68,55,49,56,54,47,71,72,42,55,72,78,51,39,56,64,73,32,95